Protein AF-A0A7J6VMK4-F1 (afdb_monomer)

InterPro domains:
  IPR036457 PPM-type phosphatase-like domain superfamily [G3DSA:3.60.40.10] (3-146)
  IPR036457 PPM-type phosphatase-like domain superfamily [SSF81606] (5-143)
  IPR039123 Protein phosphatase PTC7 homolog [PTHR12320] (4-147)

Sequence (148 aa):
MFQSLHAVNIGDSGFRIYRGQKCIYRSPVQQRGINNCPYQLGNGAKSDSPSSAEVLEVPIEVGDIVVAGTDGIFDNIFDSEIEEQLKKGIEYGLGAHDLACNLADLALYNSFDRYSLSPYGLKAQQSGIKHQGGKIDDITVIVSYIVS

Mean predicted aligned error: 4.08 Å

Radius of gyration: 16.07 Å; Cα contacts (8 Å, |Δi|>4): 272; chains: 1; bounding box: 44×30×47 Å

pLDDT: mean 92.72, std 7.71, range [55.09, 98.69]

Organism: Thalictrum thal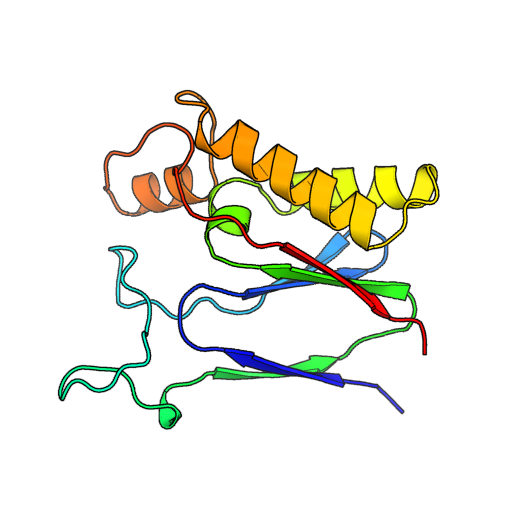ictroides (NCBI:txid46969)

Secondary structure (DSSP, 8-state):
--EEEEEEE-SS-EEEEEETTEEEEE----EETTTTEE--B-SSTTSBPGGGPEEEEEEE-TT-EEEEE-HHHHTTS-HHHHHHHHHHHHHTT--HHHHHHHHHHHHHHHHH-TT---HHHHHHHHTT----S-------EEEEE---

Solvent-accessible surface area (backbone atoms only — not comparable to full-atom values): 8110 Å² total; per-residue (Å²): 131,88,47,64,49,76,48,75,45,70,14,50,41,42,40,35,36,25,48,92,60,36,82,77,44,68,56,77,68,39,56,54,80,84,71,83,40,52,46,46,77,57,94,50,98,84,39,41,57,81,88,72,42,48,79,45,78,41,84,54,54,71,68,26,36,39,43,33,32,35,41,27,35,62,28,18,41,50,71,69,56,50,30,51,52,49,46,51,28,60,76,71,66,54,53,50,65,59,47,22,49,55,53,43,52,51,13,53,54,29,15,71,29,65,79,37,89,11,49,43,23,53,53,30,49,77,63,73,40,93,58,68,9,23,54,79,64,75,70,44,59,44,47,45,77,38,84,120

Foldseek 3Di:
DWDKDKDKDWAAWWKFKADPLHTPDTDDGAADPLPRHTQAADDDPPHDDSVPIDIDIGTDDAFMKMKTKGVLLQQQDDSVVLSVLVVVCVVVVHDQVVSQVVSQVSSQVQQPFQADPTNNCVSCVVSVHDGGTHNDDDIDIGMDGRHD

Nearest PDB structures (foldseek):
  6ae9-assembly1_B  TM=9.246E-01  e=7.313E-12  Oryza sativa Japonica Group
  2y09-assembly1_A  TM=7.424E-01  e=5.982E-05  Synechococcus elongatus
  2j86-assembly2_B  TM=6.681E-01  e=3.706E-05  Synechococcus elongatus
  2j86-assembly1_A  TM=6.842E-01  e=9.655E-05  Synechococcus elongatus
  2cm1-assembly1_A  TM=6.987E-01  e=4.188E-03  Mycobacterium tuberculosis H37Rv

Structure (mmCIF, N/CA/C/O backbone):
data_AF-A0A7J6VMK4-F1
#
_entry.id   AF-A0A7J6VMK4-F1
#
loop_
_atom_site.group_PDB
_atom_site.id
_atom_site.type_symbol
_atom_site.label_atom_id
_atom_site.label_alt_id
_atom_site.label_comp_id
_atom_site.label_asym_id
_atom_site.label_entity_id
_atom_site.label_seq_id
_atom_site.pdbx_PDB_ins_code
_atom_site.Cartn_x
_atom_site.Cartn_y
_atom_site.Cartn_z
_atom_site.occupancy
_atom_site.B_iso_or_equiv
_atom_site.auth_seq_id
_atom_site.auth_comp_id
_atom_site.auth_asym_id
_atom_site.auth_atom_id
_atom_site.pdbx_PDB_model_num
ATOM 1 N N . MET A 1 1 ? -21.344 -16.152 6.376 1.00 55.09 1 MET A N 1
ATOM 2 C CA . MET A 1 1 ? -20.738 -16.192 5.031 1.00 55.09 1 MET A CA 1
ATOM 3 C C . MET A 1 1 ? -19.485 -15.345 5.133 1.00 55.09 1 MET A C 1
ATOM 5 O O . MET A 1 1 ? -19.602 -14.230 5.623 1.00 55.09 1 MET A O 1
ATOM 9 N N . PHE A 1 2 ? -18.309 -15.897 4.840 1.00 69.81 2 PHE A N 1
ATOM 10 C CA . PHE A 1 2 ? -17.088 -15.089 4.813 1.00 69.81 2 PHE A CA 1
ATOM 11 C C . PHE A 1 2 ? -17.161 -14.176 3.589 1.00 69.81 2 PHE A C 1
ATOM 13 O O . PHE A 1 2 ? -17.592 -14.631 2.530 1.00 69.81 2 PHE A O 1
ATOM 20 N N . GLN A 1 3 ? -16.826 -12.901 3.760 1.00 89.69 3 GLN A N 1
ATOM 21 C CA . GLN A 1 3 ? -16.686 -11.977 2.641 1.00 89.69 3 GLN A CA 1
ATOM 22 C C . GLN A 1 3 ? -15.238 -11.977 2.174 1.00 89.69 3 GLN A C 1
ATOM 24 O O . GLN A 1 3 ? -14.320 -12.168 2.975 1.00 89.69 3 GLN A O 1
ATOM 29 N N . SER A 1 4 ? -15.053 -11.765 0.877 1.00 95.06 4 SER A N 1
ATOM 30 C CA . SER A 1 4 ? -13.744 -1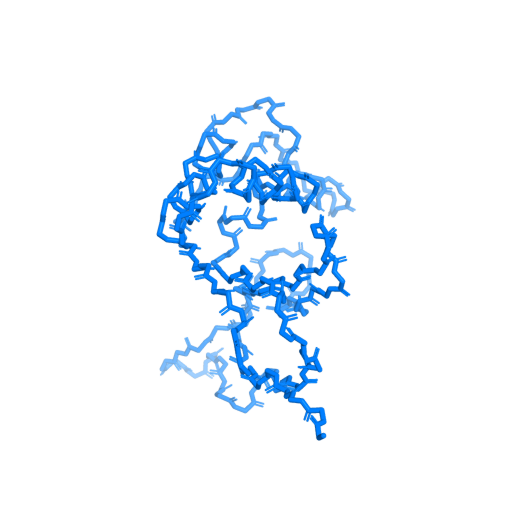1.761 0.238 1.00 95.06 4 SER A CA 1
ATOM 31 C C . SER A 1 4 ? -13.519 -10.431 -0.476 1.00 95.06 4 SER A C 1
ATOM 33 O O . SER A 1 4 ? -14.396 -9.935 -1.184 1.00 95.06 4 SER A O 1
ATOM 35 N N . LEU A 1 5 ? -12.320 -9.874 -0.326 1.00 95.88 5 LEU A N 1
ATOM 36 C CA . LEU A 1 5 ? -11.798 -8.835 -1.201 1.00 95.88 5 LEU A CA 1
ATOM 37 C C . LEU A 1 5 ? -11.247 -9.504 -2.462 1.00 95.88 5 LEU A C 1
ATOM 39 O O . LEU A 1 5 ? -10.287 -10.274 -2.394 1.00 95.88 5 LEU A O 1
ATOM 43 N N . HIS A 1 6 ? -11.846 -9.189 -3.607 1.00 97.06 6 HIS A N 1
ATOM 44 C CA . HIS A 1 6 ? -11.333 -9.593 -4.912 1.00 97.06 6 HIS A CA 1
ATOM 45 C C . HIS A 1 6 ? -10.454 -8.482 -5.475 1.00 97.06 6 HIS A C 1
ATOM 47 O O . HIS A 1 6 ? -10.896 -7.340 -5.601 1.00 97.06 6 HIS A O 1
ATOM 53 N N . ALA A 1 7 ? -9.219 -8.820 -5.831 1.00 96.75 7 ALA A N 1
ATOM 54 C CA . ALA A 1 7 ? -8.280 -7.886 -6.430 1.00 96.75 7 ALA A CA 1
ATOM 55 C C . ALA A 1 7 ? -7.628 -8.499 -7.669 1.00 96.75 7 ALA A C 1
ATOM 57 O O . ALA A 1 7 ? -7.425 -9.709 -7.756 1.00 96.75 7 ALA A O 1
ATOM 58 N N . VAL A 1 8 ? -7.295 -7.641 -8.628 1.00 96.00 8 VAL A N 1
ATOM 59 C CA . VAL A 1 8 ? -6.517 -8.001 -9.812 1.00 96.00 8 VAL A CA 1
ATOM 60 C C . VAL A 1 8 ? -5.402 -6.979 -9.923 1.00 96.00 8 VAL A C 1
ATOM 62 O O . VAL A 1 8 ? -5.684 -5.786 -10.025 1.00 96.00 8 VAL A O 1
ATOM 65 N N . ASN A 1 9 ? -4.154 -7.430 -9.857 1.00 95.00 9 ASN A N 1
ATOM 66 C CA . ASN A 1 9 ? -2.995 -6.545 -9.856 1.00 95.00 9 ASN A CA 1
ATOM 67 C C . ASN A 1 9 ? -2.029 -6.900 -10.981 1.00 95.00 9 ASN A C 1
ATOM 69 O O . ASN A 1 9 ? -1.808 -8.076 -11.270 1.00 95.00 9 ASN A O 1
ATOM 73 N N . ILE A 1 10 ? -1.429 -5.877 -11.582 1.00 94.44 10 ILE A N 1
ATOM 74 C CA . ILE A 1 10 ? -0.279 -6.040 -12.461 1.00 94.44 10 ILE A CA 1
ATOM 75 C C . ILE A 1 10 ? 0.766 -4.973 -12.156 1.00 94.44 10 ILE A C 1
ATOM 77 O O . ILE A 1 10 ? 0.468 -3.781 -12.191 1.00 94.44 10 ILE A O 1
ATOM 81 N N . GLY A 1 11 ? 1.980 -5.421 -11.845 1.00 93.81 11 GLY A N 1
ATOM 82 C CA . GLY A 1 11 ? 3.083 -4.559 -11.420 1.00 93.81 11 GLY A CA 1
ATOM 83 C C . GLY A 1 11 ? 3.287 -4.525 -9.905 1.00 93.81 11 GLY A C 1
ATOM 84 O O . GLY A 1 11 ? 3.044 -5.502 -9.195 1.00 93.81 11 GLY A O 1
ATOM 85 N N . ASP A 1 12 ? 3.789 -3.399 -9.416 1.00 92.25 12 ASP A N 1
ATOM 86 C CA . ASP A 1 12 ? 4.274 -3.200 -8.046 1.00 92.25 12 ASP A CA 1
ATOM 87 C C . ASP A 1 12 ? 3.415 -2.261 -7.192 1.00 92.25 12 ASP A C 1
ATOM 89 O O . ASP A 1 12 ? 3.688 -2.083 -6.003 1.00 92.25 12 ASP A O 1
ATOM 93 N N . SER A 1 13 ? 2.307 -1.769 -7.750 1.00 95.62 13 SER A N 1
ATOM 94 C CA . SER A 1 13 ? 1.178 -1.325 -6.933 1.00 95.62 13 SER A CA 1
ATOM 95 C C . SER A 1 13 ? 0.659 -2.479 -6.076 1.00 95.62 13 SER A C 1
ATOM 97 O O . SER A 1 13 ? 0.862 -3.659 -6.378 1.00 95.62 13 SER A O 1
ATOM 99 N N . GLY A 1 14 ? -0.024 -2.154 -4.986 1.00 96.50 14 GLY A N 1
ATOM 100 C CA . GLY A 1 14 ? -0.503 -3.188 -4.086 1.00 96.50 14 GLY A CA 1
ATOM 101 C C . GLY A 1 14 ? -1.415 -2.683 -2.990 1.00 96.50 14 GLY A C 1
ATOM 102 O O . GLY A 1 14 ? -1.818 -1.522 -2.950 1.00 96.50 14 GLY A O 1
ATOM 103 N N . PHE A 1 15 ? -1.744 -3.590 -2.079 1.00 98.06 15 PHE A N 1
ATOM 104 C CA . PHE A 1 15 ? -2.539 -3.282 -0.906 1.00 98.06 15 PHE A CA 1
ATOM 105 C C . PHE A 1 15 ? -2.095 -4.074 0.320 1.00 98.06 15 PHE A C 1
ATOM 107 O O . PHE A 1 15 ? -1.355 -5.065 0.262 1.00 98.06 15 PHE A O 1
ATOM 114 N N . ARG A 1 16 ? -2.546 -3.591 1.467 1.00 98.12 16 ARG A N 1
ATOM 115 C CA . ARG A 1 16 ? -2.339 -4.145 2.796 1.00 98.12 16 ARG A CA 1
ATOM 116 C C . ARG A 1 16 ? -3.689 -4.216 3.487 1.00 98.12 16 ARG A C 1
ATOM 118 O O . ARG A 1 16 ? -4.497 -3.301 3.342 1.00 98.12 16 ARG A O 1
ATOM 125 N N . ILE A 1 17 ? -3.922 -5.286 4.238 1.00 98.25 17 ILE A N 1
ATOM 126 C CA . ILE A 1 17 ? -5.105 -5.403 5.096 1.00 98.25 17 ILE A CA 1
ATOM 127 C C . ILE A 1 17 ? -4.644 -5.351 6.542 1.00 98.25 17 ILE A C 1
ATOM 129 O O . ILE A 1 17 ? -3.725 -6.080 6.935 1.00 98.25 17 ILE A O 1
ATOM 133 N N . TYR A 1 18 ? -5.292 -4.495 7.322 1.00 98.19 18 TYR A N 1
ATOM 134 C CA . TYR A 1 18 ? -5.035 -4.317 8.738 1.00 98.19 18 TYR A CA 1
ATOM 135 C C . TYR A 1 18 ? -6.261 -4.709 9.549 1.00 98.19 18 TYR A C 1
ATOM 137 O O . TYR A 1 18 ? -7.349 -4.188 9.322 1.00 98.19 18 TYR A O 1
ATOM 145 N N . ARG A 1 19 ? -6.056 -5.579 10.539 1.00 96.69 19 ARG A N 1
ATOM 146 C CA . ARG A 1 19 ? -7.076 -6.012 11.499 1.00 96.69 19 ARG A CA 1
ATOM 147 C C . ARG A 1 19 ? -6.569 -5.764 12.905 1.00 96.69 19 ARG A C 1
ATOM 149 O O . ARG A 1 19 ? -5.438 -6.128 13.219 1.00 96.69 19 ARG A O 1
ATOM 156 N N . GLY A 1 20 ? -7.366 -5.101 13.742 1.00 93.31 20 GLY A N 1
ATOM 157 C CA . GLY A 1 20 ? -6.917 -4.715 15.087 1.00 93.31 20 GLY A CA 1
ATOM 158 C C . GLY A 1 20 ? -5.622 -3.889 15.066 1.00 93.31 20 GLY A C 1
ATOM 159 O O . GLY A 1 20 ? -4.749 -4.095 15.903 1.00 93.31 20 GLY A O 1
ATOM 160 N N . GLN A 1 21 ? -5.479 -3.005 14.069 1.00 88.06 21 GLN A N 1
ATOM 161 C CA . GLN A 1 21 ? -4.282 -2.184 13.815 1.00 88.06 21 GLN A CA 1
ATOM 162 C C . GLN A 1 21 ? -2.988 -2.977 13.547 1.00 88.06 21 GLN A C 1
ATOM 164 O O . GLN A 1 21 ? -1.893 -2.461 13.761 1.00 88.06 21 GLN A O 1
ATOM 169 N N . LYS A 1 22 ? -3.091 -4.224 13.072 1.00 97.25 22 LYS A N 1
ATOM 170 C CA . LYS A 1 22 ? -1.943 -5.035 12.646 1.00 97.25 22 LYS A CA 1
ATOM 171 C C . LYS A 1 22 ? -2.077 -5.485 11.208 1.00 97.25 22 LYS A C 1
ATOM 173 O O . LYS A 1 22 ? -3.155 -5.904 10.799 1.00 97.25 22 LYS A O 1
ATOM 178 N N . CYS A 1 23 ? -0.984 -5.403 10.451 1.00 97.75 23 CYS A N 1
ATOM 179 C CA . CYS A 1 23 ? -0.950 -5.869 9.070 1.00 97.75 23 CYS A CA 1
ATOM 180 C C . CYS A 1 23 ? -1.086 -7.396 9.038 1.00 97.75 23 CYS A C 1
ATOM 182 O O . CYS A 1 23 ? -0.159 -8.118 9.413 1.00 97.75 23 CYS A O 1
ATOM 184 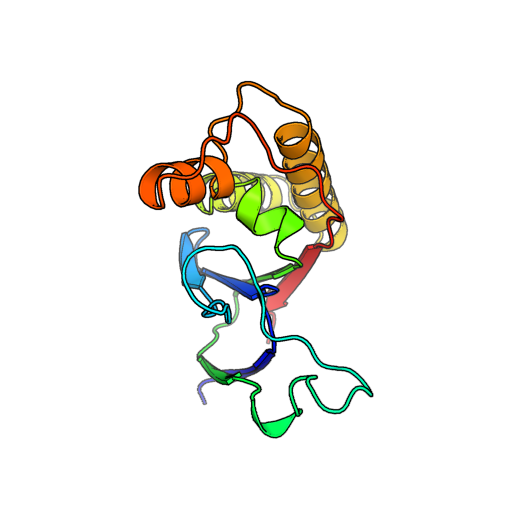N N . ILE A 1 24 ? -2.239 -7.884 8.582 1.00 97.50 24 ILE A N 1
ATOM 185 C CA . ILE A 1 24 ? -2.529 -9.319 8.464 1.00 97.50 24 ILE A CA 1
ATOM 186 C C . ILE A 1 24 ? -2.269 -9.855 7.058 1.00 97.50 24 ILE A C 1
ATOM 188 O O . ILE A 1 24 ? -2.068 -11.054 6.885 1.00 97.50 24 ILE A O 1
ATOM 192 N N . TYR A 1 25 ? -2.256 -8.978 6.054 1.00 97.69 25 TYR A N 1
ATOM 193 C CA . TYR A 1 25 ? -2.062 -9.374 4.667 1.00 97.69 25 TYR A CA 1
ATOM 194 C C . TYR A 1 25 ? -1.299 -8.314 3.881 1.00 97.69 25 TYR A C 1
ATOM 196 O O . TYR A 1 25 ? -1.524 -7.113 4.043 1.00 97.69 25 TYR A O 1
ATOM 204 N N . ARG A 1 26 ? -0.426 -8.790 2.990 1.00 97.69 26 ARG A N 1
ATOM 205 C CA . ARG A 1 26 ? 0.307 -7.991 2.012 1.00 97.69 26 ARG A CA 1
ATOM 206 C C . ARG A 1 26 ? 0.063 -8.590 0.641 1.00 97.69 26 ARG A C 1
ATOM 208 O O . ARG A 1 26 ? 0.356 -9.770 0.454 1.00 97.69 26 ARG A O 1
ATOM 215 N N . SER A 1 27 ? -0.454 -7.797 -0.295 1.00 96.62 27 SER A N 1
ATOM 216 C CA . SER A 1 27 ? -0.535 -8.248 -1.680 1.00 96.62 27 SER A CA 1
ATOM 217 C C . SER A 1 27 ? 0.873 -8.557 -2.200 1.00 96.62 27 SER A C 1
ATOM 219 O O . SER A 1 27 ? 1.815 -7.820 -1.866 1.00 96.62 27 SER A O 1
ATOM 221 N 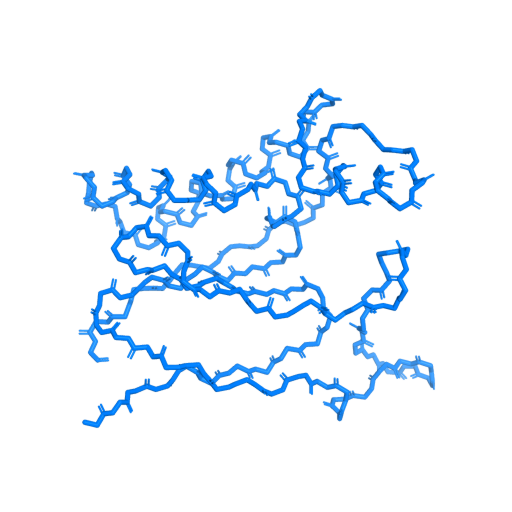N . PRO A 1 28 ? 1.044 -9.611 -3.009 1.00 92.75 28 PRO A N 1
ATOM 222 C CA . PRO A 1 28 ? 2.312 -9.859 -3.670 1.00 92.75 28 PRO A CA 1
ATOM 223 C C . PRO A 1 28 ? 2.654 -8.714 -4.634 1.00 92.75 28 PRO A C 1
ATOM 225 O O . PRO A 1 28 ? 1.788 -7.959 -5.081 1.00 92.75 28 PRO A O 1
ATOM 228 N N . VAL A 1 29 ? 3.948 -8.560 -4.903 1.00 87.19 29 VAL A N 1
ATOM 229 C CA . VAL A 1 29 ? 4.498 -7.546 -5.810 1.00 87.19 29 VAL A CA 1
ATOM 230 C C . VAL A 1 29 ? 4.950 -8.262 -7.075 1.00 87.19 29 VAL A C 1
ATOM 232 O O . VAL A 1 29 ? 5.763 -9.187 -6.995 1.00 87.19 29 VAL A O 1
ATOM 235 N N . GLN A 1 30 ? 4.463 -7.836 -8.241 1.00 86.12 30 GLN A N 1
ATOM 236 C CA . GLN A 1 30 ? 4.874 -8.409 -9.517 1.00 86.12 30 GLN A CA 1
ATOM 237 C C . GLN A 1 30 ? 6.002 -7.589 -10.144 1.00 86.12 30 GLN A C 1
ATOM 239 O O . GLN A 1 30 ? 5.787 -6.557 -10.781 1.00 86.12 30 GLN A O 1
ATOM 244 N N . GLN A 1 31 ? 7.219 -8.113 -10.044 1.00 82.88 31 GLN A N 1
ATOM 245 C CA . GLN A 1 31 ?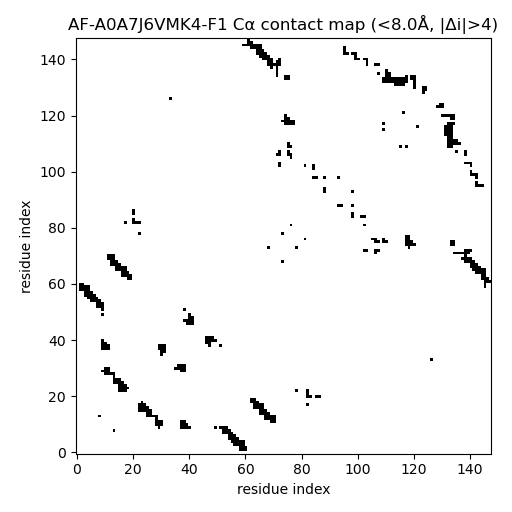 8.408 -7.524 -10.656 1.00 82.88 31 GLN A CA 1
ATOM 246 C C . GLN A 1 31 ? 9.296 -8.578 -11.316 1.00 82.88 31 GLN A C 1
ATOM 248 O O . GLN A 1 31 ? 9.277 -9.762 -10.968 1.00 82.88 31 GLN A O 1
ATOM 253 N N . ARG A 1 32 ? 10.091 -8.144 -12.293 1.00 74.75 32 ARG A N 1
ATOM 254 C CA . ARG A 1 32 ? 11.071 -8.960 -13.004 1.00 74.75 32 ARG A CA 1
ATOM 255 C C . ARG A 1 32 ? 12.430 -8.847 -12.327 1.00 74.75 32 ARG A C 1
ATOM 257 O O . ARG A 1 32 ? 13.120 -7.836 -12.443 1.00 74.75 32 ARG A O 1
ATOM 264 N N . GLY A 1 33 ? 12.842 -9.933 -11.681 1.00 66.44 33 GLY A N 1
ATOM 265 C CA . GLY A 1 33 ? 14.164 -10.038 -11.071 1.00 66.44 33 GLY A CA 1
ATOM 266 C C . GLY A 1 33 ? 14.397 -9.000 -9.971 1.00 66.44 33 GLY A C 1
ATOM 267 O O . GLY A 1 33 ? 13.484 -8.638 -9.238 1.00 66.44 33 GLY A O 1
ATOM 268 N N . ILE A 1 34 ? 15.650 -8.564 -9.849 1.00 60.09 34 ILE A N 1
ATOM 269 C CA . ILE A 1 34 ? 16.169 -7.794 -8.708 1.00 60.09 34 ILE A CA 1
ATOM 270 C C . ILE A 1 34 ? 16.172 -6.265 -8.974 1.00 60.09 34 ILE A C 1
ATOM 272 O O . ILE A 1 34 ? 16.399 -5.469 -8.071 1.00 60.09 34 ILE A O 1
ATOM 276 N N . ASN A 1 35 ? 15.874 -5.828 -10.204 1.00 57.16 35 ASN A N 1
ATOM 277 C CA . ASN A 1 35 ? 16.099 -4.447 -10.660 1.00 57.16 35 ASN A CA 1
ATOM 278 C C . ASN A 1 35 ? 14.833 -3.565 -10.695 1.00 57.16 35 ASN A C 1
ATOM 280 O O . ASN A 1 35 ? 14.738 -2.722 -11.583 1.00 57.16 35 ASN A O 1
ATOM 284 N N . ASN A 1 36 ? 13.859 -3.758 -9.794 1.00 67.62 36 ASN A N 1
ATOM 285 C CA . ASN A 1 36 ? 12.645 -2.918 -9.732 1.00 67.62 36 ASN A CA 1
ATOM 286 C C . ASN A 1 36 ? 11.974 -2.718 -11.112 1.00 67.62 36 ASN A C 1
ATOM 288 O O . ASN A 1 36 ? 11.648 -1.610 -11.525 1.00 67.62 36 ASN A O 1
ATOM 292 N N . CYS A 1 37 ? 11.841 -3.801 -11.883 1.00 82.00 37 CYS A N 1
ATOM 293 C CA . CYS A 1 37 ? 11.237 -3.766 -13.212 1.00 82.00 37 CYS A CA 1
ATOM 294 C C . CYS A 1 37 ? 9.838 -4.391 -13.132 1.00 82.00 37 CYS A C 1
ATOM 296 O O . CYS A 1 37 ? 9.727 -5.612 -13.281 1.00 82.00 37 CYS A O 1
ATOM 298 N N . PRO A 1 38 ? 8.785 -3.613 -12.823 1.00 85.69 38 PRO A N 1
ATOM 299 C CA . PRO A 1 38 ? 7.443 -4.155 -12.663 1.00 85.69 38 PRO A CA 1
ATOM 300 C C . PRO A 1 38 ? 6.905 -4.756 -13.960 1.00 85.69 38 PRO A C 1
ATOM 302 O O . PRO A 1 38 ? 7.316 -4.397 -15.066 1.00 85.69 38 PRO A O 1
ATOM 305 N N . TYR A 1 39 ? 5.952 -5.674 -13.816 1.00 88.56 39 TYR A N 1
ATOM 306 C CA . TYR A 1 39 ? 5.086 -6.043 -14.933 1.00 88.56 39 TYR A CA 1
ATOM 307 C C . TYR A 1 39 ? 4.236 -4.831 -15.313 1.00 88.56 39 TYR A C 1
ATOM 309 O O . TYR A 1 39 ? 3.687 -4.163 -14.441 1.00 88.56 39 TYR A O 1
ATOM 317 N N . GLN A 1 40 ? 4.141 -4.529 -16.605 1.00 90.50 40 GLN A N 1
ATOM 318 C CA . GLN A 1 40 ? 3.487 -3.305 -17.067 1.00 90.50 40 GLN A CA 1
ATOM 319 C C . GLN A 1 40 ? 2.643 -3.570 -18.306 1.00 90.50 40 GLN A C 1
ATOM 321 O O . GLN A 1 40 ? 3.145 -4.004 -19.350 1.00 90.50 40 GLN A O 1
ATOM 326 N N . LEU A 1 41 ? 1.350 -3.260 -18.194 1.00 92.19 41 LEU A N 1
ATOM 327 C CA . LEU A 1 41 ? 0.461 -3.228 -19.347 1.00 92.19 41 LEU A CA 1
ATOM 328 C C . LEU A 1 41 ? 0.9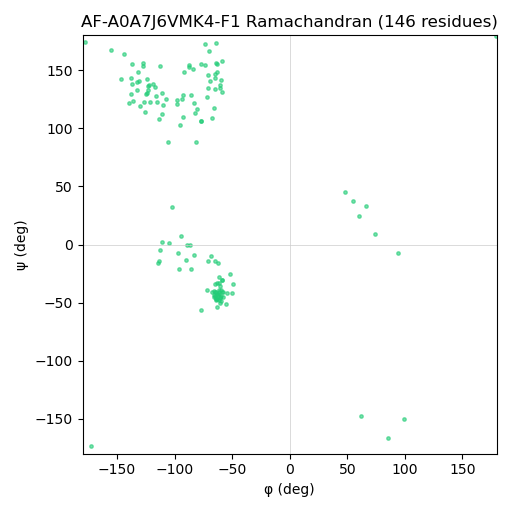14 -2.152 -20.327 1.00 92.19 41 LEU A C 1
ATOM 330 O O . LEU A 1 41 ? 1.415 -1.092 -19.954 1.00 92.19 41 LEU A O 1
ATOM 334 N N . GLY A 1 42 ? 0.678 -2.405 -21.603 1.00 89.44 42 GLY A N 1
ATOM 335 C CA . GLY A 1 42 ? 0.930 -1.429 -22.643 1.00 89.44 42 GLY A CA 1
ATOM 336 C C . GLY A 1 42 ? 0.525 -1.952 -24.007 1.00 89.44 42 GLY A C 1
ATOM 337 O O . GLY A 1 42 ? 0.166 -3.114 -24.173 1.00 89.44 42 GLY A O 1
ATOM 338 N N . ASN A 1 43 ? 0.608 -1.073 -24.999 1.00 87.12 43 ASN A N 1
ATOM 339 C CA . ASN A 1 43 ? 0.207 -1.380 -26.373 1.00 87.12 43 ASN A CA 1
ATOM 340 C C . ASN A 1 43 ? 1.385 -1.848 -27.246 1.00 87.12 43 ASN A C 1
ATOM 342 O O . ASN A 1 43 ? 1.250 -1.967 -28.462 1.00 87.12 43 ASN A O 1
ATOM 346 N N . GLY A 1 44 ? 2.563 -2.058 -26.651 1.00 86.19 44 GLY A N 1
ATOM 347 C CA . GLY A 1 44 ? 3.758 -2.498 -27.360 1.00 86.19 44 GLY A CA 1
ATOM 348 C C . GLY A 1 44 ? 3.835 -4.018 -27.467 1.00 86.19 44 GLY A C 1
ATOM 349 O O . GLY A 1 44 ? 3.366 -4.744 -26.601 1.00 86.19 44 GLY A O 1
ATOM 350 N N . ALA A 1 45 ? 4.532 -4.522 -28.487 1.00 82.50 45 ALA A N 1
ATOM 351 C CA . ALA A 1 45 ? 4.728 -5.965 -28.675 1.00 82.50 45 ALA A CA 1
ATOM 352 C C . ALA A 1 45 ? 5.507 -6.657 -27.532 1.00 82.50 45 ALA A C 1
ATOM 354 O O . ALA A 1 45 ? 5.512 -7.880 -27.447 1.00 82.50 45 ALA A O 1
ATOM 355 N N . LYS A 1 46 ? 6.198 -5.884 -26.684 1.00 84.00 46 LYS A N 1
ATOM 356 C CA . LYS A 1 46 ? 6.934 -6.365 -25.501 1.00 84.00 46 LYS A CA 1
ATOM 357 C C . LYS A 1 46 ? 6.223 -6.054 -24.180 1.00 84.00 46 LYS A C 1
ATOM 359 O O . LYS A 1 46 ? 6.793 -6.319 -23.127 1.00 84.00 46 LYS A O 1
ATOM 364 N N . SER A 1 47 ? 5.046 -5.435 -24.238 1.00 87.44 47 SER A N 1
ATOM 365 C CA . SER A 1 47 ? 4.262 -5.116 -23.051 1.00 87.44 47 SER A CA 1
ATOM 366 C C . SER A 1 47 ? 3.632 -6.374 -22.472 1.00 87.44 47 SER A C 1
ATOM 368 O O . SER A 1 47 ? 3.387 -7.350 -23.186 1.00 87.44 47 SER A O 1
ATOM 370 N N . ASP A 1 48 ? 3.353 -6.337 -21.175 1.00 90.75 48 ASP A N 1
ATOM 371 C CA . ASP A 1 48 ? 2.594 -7.400 -20.549 1.00 90.75 48 ASP A CA 1
ATOM 372 C C . ASP A 1 48 ? 1.132 -7.365 -20.988 1.00 90.75 48 ASP A C 1
ATOM 374 O O . ASP A 1 48 ? 0.541 -6.312 -21.236 1.00 90.75 48 ASP A O 1
ATOM 378 N N . SER A 1 49 ? 0.555 -8.558 -21.084 1.00 90.62 49 SER A N 1
ATOM 379 C CA . SER A 1 49 ? -0.861 -8.763 -21.363 1.00 90.62 49 SER A CA 1
ATOM 380 C C . SER A 1 49 ? -1.654 -8.757 -20.051 1.00 90.62 49 SER A C 1
ATOM 382 O O . SER A 1 49 ? -1.121 -9.192 -19.027 1.00 90.62 49 SER A O 1
ATOM 384 N N . PRO A 1 50 ? -2.948 -8.382 -20.056 1.00 91.88 50 PRO A N 1
ATOM 385 C CA . PRO A 1 50 ? -3.839 -8.572 -18.907 1.00 91.88 50 PRO A CA 1
ATOM 386 C C . PRO A 1 50 ? -3.850 -10.004 -18.353 1.00 91.88 50 PRO A C 1
ATOM 388 O O . PRO A 1 50 ? -4.108 -10.207 -17.173 1.00 91.88 50 PRO A O 1
ATOM 391 N N . SER A 1 51 ? -3.520 -11.004 -19.176 1.00 91.50 51 SER A N 1
ATOM 392 C CA . SER A 1 51 ? -3.367 -12.399 -18.739 1.00 91.50 51 SER A CA 1
ATOM 393 C C . SER A 1 51 ? -2.206 -12.637 -17.763 1.00 91.50 51 SER A C 1
ATOM 395 O O . SER A 1 51 ? -2.142 -13.708 -17.171 1.00 91.50 51 SER A O 1
ATOM 397 N N . SER A 1 52 ? -1.278 -11.686 -17.620 1.00 91.12 52 SER A N 1
ATOM 398 C CA . SER A 1 52 ? -0.180 -11.731 -16.643 1.00 91.12 52 SER A CA 1
ATOM 399 C C . SER A 1 52 ? -0.601 -11.250 -15.248 1.00 91.12 52 SER A C 1
ATOM 401 O O . SER A 1 52 ? 0.188 -11.355 -14.309 1.00 91.12 52 SER A O 1
ATOM 403 N N . ALA A 1 53 ? -1.808 -10.693 -15.108 1.00 93.56 53 ALA A N 1
ATOM 404 C CA . ALA A 1 53 ? -2.275 -10.150 -13.843 1.00 93.56 53 ALA A CA 1
ATOM 405 C C . ALA A 1 53 ? -2.432 -11.237 -12.774 1.00 93.56 53 ALA A C 1
ATOM 407 O O . ALA A 1 53 ? -2.867 -12.359 -13.043 1.00 93.56 53 ALA A O 1
ATOM 408 N N . GLU A 1 54 ? -2.111 -10.877 -11.539 1.00 94.31 54 GLU A N 1
ATOM 409 C CA . GLU A 1 54 ? -2.385 -11.705 -10.377 1.00 94.31 54 GLU A CA 1
ATOM 410 C C . GLU A 1 54 ? -3.825 -11.491 -9.927 1.00 94.31 54 GLU A C 1
ATOM 412 O O . GLU A 1 54 ? -4.228 -10.367 -9.623 1.00 94.31 54 GLU A O 1
ATOM 417 N N . VAL A 1 55 ? -4.596 -12.575 -9.886 1.00 96.00 55 VAL A N 1
ATOM 418 C CA . VAL A 1 55 ? -5.969 -12.577 -9.382 1.00 96.00 55 VAL A CA 1
ATOM 419 C C . VAL A 1 55 ? -5.944 -13.074 -7.944 1.00 96.00 55 VAL A C 1
ATOM 421 O O . VAL A 1 55 ? -5.496 -14.187 -7.672 1.00 96.00 55 VAL A O 1
ATOM 424 N N . LEU A 1 56 ? -6.419 -12.239 -7.028 1.00 96.56 56 LEU A N 1
ATOM 425 C CA . LEU A 1 56 ? -6.375 -12.463 -5.591 1.00 96.56 56 LEU A CA 1
ATOM 426 C C . LEU A 1 56 ? -7.793 -12.505 -5.027 1.00 96.56 56 LEU A C 1
ATOM 428 O O . LEU A 1 56 ? -8.637 -11.669 -5.356 1.00 96.56 56 LEU A O 1
ATOM 432 N N . GLU A 1 57 ? -8.021 -13.452 -4.127 1.00 96.94 57 GLU A N 1
ATOM 433 C CA . GLU A 1 57 ? -9.205 -13.514 -3.279 1.00 96.94 57 GLU A CA 1
ATOM 434 C C . GLU A 1 57 ? -8.737 -13.604 -1.827 1.00 96.94 57 GLU A C 1
ATOM 436 O O . GLU A 1 57 ? -8.078 -14.569 -1.436 1.00 96.94 57 GLU A O 1
ATOM 441 N N . VAL A 1 58 ? -9.025 -12.567 -1.040 1.00 96.31 58 VAL A N 1
ATOM 442 C CA . VAL A 1 58 ? -8.527 -12.445 0.334 1.00 96.31 58 VAL A CA 1
ATOM 443 C C . VAL A 1 58 ? -9.707 -12.331 1.297 1.00 96.31 58 VAL A C 1
ATOM 445 O O . VAL A 1 58 ? -10.502 -11.403 1.148 1.00 96.31 58 VAL A O 1
ATOM 448 N N . PRO A 1 59 ? -9.843 -13.225 2.291 1.00 95.62 59 PRO A N 1
ATOM 449 C CA . PRO A 1 59 ? -10.900 -13.119 3.291 1.00 95.62 59 PRO A CA 1
ATOM 450 C C . PRO A 1 59 ? -10.802 -11.811 4.085 1.00 95.62 59 PRO A C 1
ATOM 452 O O . PRO A 1 59 ? -9.721 -11.449 4.552 1.00 95.62 59 PRO A O 1
ATOM 455 N N . ILE A 1 60 ? -11.937 -11.139 4.276 1.00 96.19 60 ILE A N 1
ATOM 456 C CA . ILE A 1 60 ? -12.055 -9.890 5.039 1.00 96.19 60 ILE A CA 1
ATOM 457 C C . ILE A 1 60 ? -13.140 -9.988 6.113 1.00 96.19 60 ILE A C 1
ATOM 459 O O . ILE A 1 60 ? -14.079 -10.781 6.016 1.00 96.19 60 ILE A O 1
ATOM 463 N N . GLU A 1 61 ? -13.004 -9.160 7.143 1.00 95.88 61 GLU A N 1
ATOM 464 C CA . GLU A 1 61 ? -13.944 -9.034 8.254 1.00 95.88 61 GLU A CA 1
ATOM 465 C C . GLU A 1 61 ? -14.353 -7.571 8.459 1.00 95.88 61 GLU A C 1
ATOM 467 O O . GLU A 1 61 ? -13.614 -6.640 8.136 1.00 95.88 61 GLU A O 1
ATOM 472 N N . VAL A 1 62 ? -15.545 -7.359 9.024 1.00 95.50 62 VAL A N 1
ATOM 473 C CA . VAL A 1 62 ? -15.988 -6.022 9.441 1.00 95.50 62 VAL A CA 1
ATOM 474 C C . VAL A 1 62 ? -14.994 -5.457 10.456 1.00 95.50 62 VAL A C 1
ATOM 476 O O . VAL A 1 62 ? -14.633 -6.124 11.424 1.00 95.50 62 VAL A O 1
ATOM 479 N N . GLY A 1 63 ? -14.573 -4.214 10.236 1.00 94.25 63 GLY A N 1
ATOM 480 C CA . GLY A 1 63 ? -13.532 -3.546 11.012 1.00 94.25 63 GLY A CA 1
ATOM 481 C C . GLY A 1 63 ? -12.129 -3.658 10.412 1.00 94.25 63 GLY A C 1
ATOM 482 O O . GLY A 1 63 ? -11.225 -2.981 10.904 1.00 94.25 63 GLY A O 1
ATOM 483 N N . ASP A 1 64 ? -11.934 -4.450 9.352 1.00 97.12 64 ASP A N 1
ATOM 484 C CA . ASP A 1 64 ? -10.686 -4.425 8.590 1.00 97.12 64 ASP A CA 1
ATOM 485 C C . ASP A 1 64 ? -10.498 -3.071 7.890 1.00 97.12 64 ASP A C 1
ATOM 487 O O . ASP A 1 64 ? -11.451 -2.422 7.446 1.00 97.12 64 ASP A O 1
ATOM 491 N N . ILE A 1 65 ? -9.237 -2.657 7.769 1.00 97.81 65 ILE A N 1
ATOM 492 C CA . ILE A 1 65 ? -8.824 -1.472 7.018 1.00 97.81 65 ILE A CA 1
ATOM 493 C C . ILE A 1 65 ? -7.960 -1.932 5.855 1.00 97.81 65 ILE A C 1
ATOM 495 O O . ILE A 1 65 ? -6.928 -2.575 6.054 1.00 97.81 65 ILE A O 1
ATOM 499 N N . VAL A 1 66 ? -8.360 -1.576 4.640 1.00 98.19 66 VAL A N 1
ATOM 500 C CA . VAL A 1 66 ? -7.566 -1.800 3.434 1.00 98.19 66 VAL A CA 1
ATOM 501 C C . VAL A 1 66 ? -6.825 -0.512 3.101 1.00 98.19 66 VAL A C 1
ATOM 503 O O . VAL A 1 66 ? -7.447 0.536 2.932 1.00 98.19 66 VAL A O 1
ATOM 506 N N . VAL A 1 67 ? -5.500 -0.599 2.995 1.00 98.50 67 VAL A N 1
ATOM 507 C CA . VAL A 1 67 ? -4.647 0.473 2.469 1.00 98.50 67 VAL A CA 1
ATOM 508 C C . VAL A 1 67 ? -4.094 0.003 1.134 1.00 98.50 67 VAL A C 1
ATOM 510 O O . VAL A 1 67 ? -3.315 -0.947 1.096 1.00 98.50 67 VAL A O 1
ATOM 513 N N . ALA A 1 68 ? -4.508 0.637 0.044 1.00 98.44 68 ALA A N 1
ATOM 514 C CA . ALA A 1 68 ? -4.014 0.375 -1.304 1.00 98.44 68 ALA A CA 1
ATOM 515 C C . ALA A 1 68 ? -3.228 1.580 -1.826 1.00 98.44 68 ALA A C 1
ATOM 517 O O . ALA A 1 68 ? -3.465 2.709 -1.403 1.00 98.44 68 ALA A O 1
ATOM 518 N N . GLY A 1 69 ? -2.294 1.357 -2.742 1.00 97.81 69 GLY A N 1
ATOM 519 C CA . GLY A 1 69 ? -1.489 2.439 -3.294 1.00 97.81 69 GLY A CA 1
ATOM 520 C C . GLY A 1 69 ? -0.465 1.984 -4.322 1.00 97.81 69 GLY A C 1
ATOM 521 O O . GLY A 1 69 ? -0.354 0.792 -4.626 1.00 97.81 69 GLY A O 1
ATOM 522 N N . THR A 1 70 ? 0.274 2.958 -4.848 1.00 97.19 70 THR A N 1
ATOM 523 C CA . THR A 1 70 ? 1.442 2.722 -5.709 1.00 97.19 70 THR 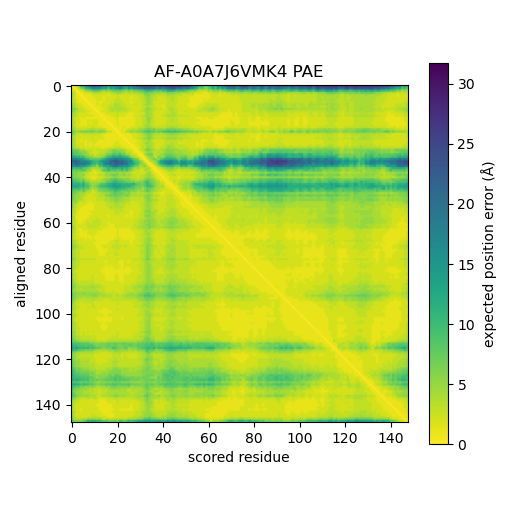A CA 1
ATOM 524 C C . THR A 1 70 ? 2.633 2.222 -4.890 1.00 97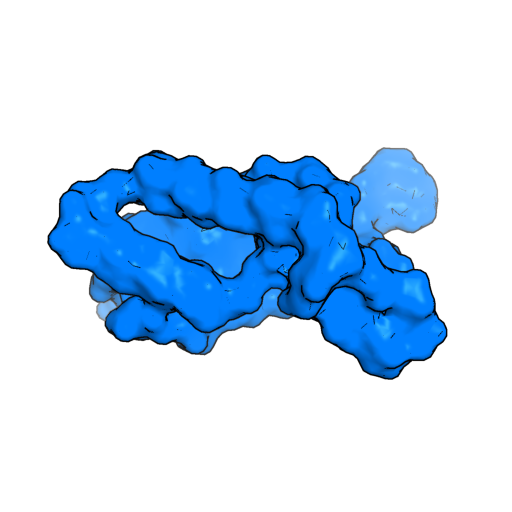.19 70 THR A C 1
ATOM 526 O O . THR A 1 70 ? 2.602 2.184 -3.659 1.00 97.19 70 THR A O 1
ATOM 529 N N . ASP A 1 71 ? 3.711 1.830 -5.556 1.00 94.81 71 ASP A N 1
ATOM 530 C CA . ASP A 1 71 ? 4.986 1.546 -4.899 1.00 94.81 71 ASP A CA 1
ATOM 531 C C . ASP A 1 71 ? 5.520 2.765 -4.124 1.00 94.81 71 ASP A C 1
ATOM 533 O O . ASP A 1 71 ? 6.090 2.584 -3.054 1.00 94.81 71 ASP A O 1
ATOM 537 N N . GLY A 1 72 ? 5.229 3.995 -4.562 1.00 96.12 72 GLY A N 1
ATOM 538 C CA . GLY A 1 72 ? 5.622 5.235 -3.880 1.00 96.12 72 GLY A CA 1
ATOM 539 C C . GLY A 1 72 ? 5.301 5.293 -2.376 1.00 96.12 72 GLY A C 1
ATOM 540 O O . GLY A 1 72 ? 6.094 5.841 -1.610 1.00 96.12 72 GLY A O 1
ATOM 541 N N . ILE A 1 73 ? 4.197 4.688 -1.914 1.00 97.75 73 ILE A N 1
ATOM 542 C CA . ILE A 1 73 ? 3.938 4.518 -0.472 1.00 97.75 73 ILE A CA 1
ATOM 543 C C . ILE A 1 73 ? 4.788 3.372 0.100 1.00 97.75 73 ILE A C 1
ATOM 545 O O . ILE A 1 73 ? 5.575 3.577 1.022 1.00 97.75 73 ILE A O 1
ATOM 549 N N . PHE A 1 74 ? 4.684 2.165 -0.454 1.00 96.06 74 PHE A N 1
ATOM 550 C CA . PHE A 1 74 ? 5.292 0.961 0.131 1.00 96.06 74 PHE A CA 1
ATOM 551 C C . PHE A 1 74 ? 6.826 0.899 0.034 1.00 96.06 74 PHE A C 1
ATOM 553 O O . PHE A 1 74 ? 7.447 0.080 0.715 1.00 96.06 74 PHE A O 1
ATOM 560 N N . ASP A 1 75 ? 7.435 1.743 -0.793 1.00 95.25 75 ASP A N 1
ATOM 561 C CA . ASP A 1 75 ? 8.880 1.922 -0.901 1.00 95.25 75 ASP A CA 1
ATOM 562 C C . ASP A 1 75 ? 9.426 2.925 0.121 1.00 95.25 75 ASP A C 1
ATOM 564 O O . ASP A 1 75 ? 10.614 2.854 0.442 1.00 95.25 75 ASP A O 1
ATOM 568 N N . ASN A 1 76 ? 8.577 3.807 0.668 1.00 97.19 76 ASN A N 1
ATOM 569 C CA . ASN A 1 76 ? 8.978 4.918 1.539 1.00 97.19 76 ASN A CA 1
ATOM 570 C C . ASN A 1 76 ? 8.478 4.821 2.986 1.00 97.19 76 ASN A C 1
ATOM 572 O O . ASN A 1 76 ? 9.020 5.517 3.844 1.00 97.19 76 ASN A O 1
ATOM 576 N N . ILE A 1 77 ? 7.494 3.968 3.285 1.00 96.69 77 ILE A N 1
ATOM 577 C CA . ILE A 1 77 ? 7.027 3.724 4.659 1.00 96.69 77 ILE A CA 1
ATOM 578 C C . ILE A 1 77 ? 6.906 2.231 4.961 1.00 96.69 77 ILE A C 1
ATOM 580 O O . ILE A 1 77 ? 6.450 1.436 4.136 1.00 96.69 77 ILE A O 1
ATOM 584 N N . PHE A 1 78 ? 7.303 1.835 6.168 1.00 97.12 78 PHE A N 1
ATOM 585 C CA . PHE A 1 78 ? 7.118 0.477 6.668 1.00 97.12 78 PHE A CA 1
ATOM 586 C C . PHE A 1 78 ? 5.679 0.232 7.105 1.00 97.12 78 PHE A C 1
ATOM 588 O O . PHE A 1 78 ? 4.979 1.134 7.568 1.00 97.12 78 PHE A O 1
ATOM 595 N N . ASP A 1 79 ? 5.264 -1.037 7.095 1.00 97.19 79 ASP A N 1
ATOM 596 C CA . ASP A 1 79 ? 3.942 -1.397 7.610 1.00 97.19 79 ASP A CA 1
ATOM 597 C C . ASP A 1 79 ? 3.771 -0.988 9.080 1.00 97.19 79 ASP A C 1
ATOM 599 O O . ASP A 1 79 ? 2.667 -0.638 9.466 1.00 97.19 79 ASP A O 1
ATOM 603 N N . SER A 1 80 ? 4.841 -0.970 9.887 1.00 97.38 80 SER A N 1
ATOM 604 C CA . SER A 1 80 ? 4.789 -0.504 11.281 1.00 97.38 80 SER A CA 1
ATOM 605 C C . SER A 1 80 ? 4.463 0.985 11.409 1.00 97.38 80 SER A C 1
ATOM 607 O O . SER A 1 80 ? 3.786 1.379 12.354 1.00 97.38 80 SER A O 1
ATOM 609 N N . GLU A 1 81 ? 4.925 1.810 10.468 1.00 97.81 81 GLU A N 1
ATOM 610 C CA . GLU A 1 81 ? 4.590 3.237 10.430 1.00 97.81 81 GLU A CA 1
ATOM 611 C C . GLU A 1 81 ? 3.133 3.424 9.998 1.00 97.81 81 GLU A C 1
ATOM 613 O O . GLU A 1 81 ? 2.413 4.224 10.595 1.00 97.81 81 GLU A O 1
ATOM 618 N N . ILE A 1 82 ? 2.662 2.621 9.034 1.00 98.19 82 ILE A N 1
ATOM 619 C CA . ILE A 1 82 ? 1.242 2.584 8.663 1.00 98.19 82 ILE A CA 1
ATOM 620 C C . ILE A 1 82 ? 0.399 2.179 9.878 1.00 98.19 82 ILE A C 1
ATOM 622 O O . ILE A 1 82 ? -0.550 2.879 10.210 1.00 98.19 82 ILE A O 1
ATOM 626 N N . GLU A 1 83 ? 0.760 1.108 10.593 1.00 98.25 83 GLU A N 1
ATOM 627 C CA . GLU A 1 83 ? 0.070 0.663 11.815 1.00 98.25 83 GLU A CA 1
ATOM 628 C C . GLU A 1 83 ? -0.039 1.781 12.864 1.00 98.25 83 GLU A C 1
ATOM 630 O O . GLU A 1 83 ? -1.095 1.949 13.479 1.00 98.25 83 GLU A O 1
ATOM 635 N N . GLU A 1 84 ? 1.019 2.573 13.055 1.00 97.88 84 GLU A N 1
ATOM 636 C CA . GLU A 1 84 ? 1.005 3.713 13.973 1.00 97.88 84 GLU A CA 1
ATOM 637 C C . GLU A 1 84 ? 0.042 4.817 13.512 1.00 97.88 84 GLU A C 1
ATOM 639 O O . GLU A 1 84 ? -0.730 5.336 14.326 1.00 97.88 84 GLU A O 1
ATOM 644 N N . GLN A 1 85 ? 0.041 5.152 12.217 1.00 97.62 85 GLN A N 1
ATOM 645 C CA . GLN A 1 85 ? -0.895 6.128 11.650 1.00 97.62 85 GLN A CA 1
ATOM 646 C C . GLN A 1 85 ? -2.345 5.643 11.739 1.00 97.62 85 GLN A C 1
ATOM 648 O O . GLN A 1 85 ? -3.221 6.419 12.111 1.00 97.62 85 GLN A O 1
ATOM 653 N N . LEU A 1 86 ? -2.604 4.355 11.486 1.00 96.88 86 LEU A N 1
ATOM 654 C CA . LEU A 1 86 ? -3.932 3.757 11.647 1.00 96.88 86 LEU A CA 1
ATOM 655 C C . LEU A 1 86 ? -4.402 3.828 13.102 1.00 96.88 86 LEU A C 1
ATOM 657 O O . LEU A 1 86 ? -5.547 4.190 13.364 1.00 96.88 86 LEU A O 1
ATOM 661 N N . LYS A 1 87 ? -3.518 3.522 14.059 1.00 96.56 87 LYS A N 1
ATOM 662 C CA . LYS A 1 87 ? -3.831 3.609 15.489 1.00 96.56 87 LYS A CA 1
ATOM 663 C C . LYS A 1 87 ? -4.211 5.033 15.896 1.00 96.56 87 LYS A C 1
ATOM 665 O O . LYS A 1 87 ? -5.260 5.218 16.507 1.00 96.56 87 LYS A O 1
ATOM 670 N N . LYS A 1 88 ? -3.396 6.027 15.521 1.00 95.81 88 LYS A N 1
ATOM 671 C CA . LYS A 1 88 ? -3.687 7.451 15.763 1.00 95.81 88 LYS A CA 1
ATOM 672 C C . LYS A 1 88 ? -4.987 7.872 15.083 1.00 95.8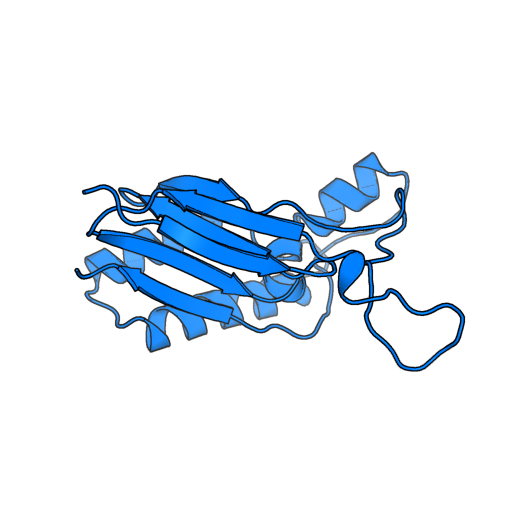1 88 LYS A C 1
ATOM 674 O O . LYS A 1 88 ? -5.812 8.536 15.698 1.00 95.81 88 LYS A O 1
ATOM 679 N N . GLY A 1 89 ? -5.195 7.451 13.837 1.00 94.69 89 GLY A N 1
ATOM 680 C CA . GLY A 1 89 ? -6.406 7.749 13.081 1.00 94.69 89 GLY A CA 1
ATOM 681 C C . GLY A 1 89 ? -7.669 7.258 13.781 1.00 94.69 89 GLY A C 1
ATOM 682 O O . GLY A 1 89 ? -8.618 8.021 13.919 1.00 94.69 89 GLY A O 1
ATOM 683 N N . ILE A 1 90 ? -7.659 6.030 14.301 1.00 93.31 90 ILE A N 1
ATOM 684 C CA . ILE A 1 90 ? -8.780 5.478 15.074 1.00 93.31 90 ILE A CA 1
ATOM 685 C C . ILE A 1 90 ? -8.969 6.236 16.394 1.00 93.31 90 ILE A C 1
ATOM 687 O O . ILE A 1 90 ? -10.097 6.585 16.732 1.00 93.31 90 ILE A O 1
ATOM 691 N N . GLU A 1 91 ? -7.887 6.509 17.130 1.00 95.31 91 GLU A N 1
ATOM 692 C CA . GLU A 1 91 ? -7.931 7.232 18.411 1.00 95.31 91 GLU A CA 1
ATOM 693 C C . GLU A 1 91 ? -8.522 8.642 18.263 1.00 95.31 91 GLU A C 1
ATOM 695 O O . GLU A 1 91 ? -9.315 9.075 19.098 1.00 95.31 91 GLU A O 1
ATOM 700 N N . TYR A 1 92 ? -8.188 9.333 17.171 1.00 95.44 92 TYR A N 1
ATOM 701 C CA . TYR A 1 92 ? -8.695 10.670 16.861 1.00 95.44 92 TYR A CA 1
ATOM 702 C C . TYR A 1 92 ? -9.999 10.673 16.047 1.00 95.44 92 TYR A C 1
ATOM 704 O O . TYR A 1 92 ? -10.521 11.747 15.754 1.00 95.44 92 TYR A O 1
ATOM 712 N N . GLY A 1 93 ? -10.542 9.505 15.685 1.00 94.19 93 GLY A N 1
ATOM 713 C CA . GLY A 1 93 ? -11.780 9.392 14.907 1.00 94.19 93 GLY A CA 1
ATOM 714 C C . GLY A 1 93 ? -11.676 9.927 13.473 1.00 94.19 93 GLY A C 1
ATOM 715 O O . GLY A 1 93 ? -12.648 10.474 12.955 1.00 94.19 93 GLY A O 1
ATOM 716 N N . LEU A 1 94 ? -10.507 9.801 12.840 1.00 95.31 94 LEU A N 1
ATOM 717 C CA . LEU A 1 94 ? -10.259 10.286 11.482 1.00 95.31 94 LEU A CA 1
ATOM 718 C C . LEU A 1 94 ? -11.029 9.482 10.429 1.00 95.31 94 LEU A C 1
ATOM 720 O O . LEU A 1 94 ? -11.093 8.248 10.465 1.00 95.31 94 LEU A O 1
ATOM 724 N N . GLY A 1 95 ? -11.550 10.195 9.430 1.00 96.12 95 GLY A N 1
ATOM 725 C CA . GLY A 1 95 ? -12.131 9.582 8.242 1.00 96.12 95 GLY A CA 1
ATOM 726 C C . GLY A 1 95 ? -11.072 8.929 7.349 1.00 96.12 95 GLY A C 1
ATOM 727 O O . GLY A 1 95 ? -9.872 9.172 7.476 1.00 96.12 95 GLY A O 1
ATOM 728 N N . ALA A 1 96 ? -11.521 8.107 6.395 1.00 97.19 96 ALA A N 1
ATOM 729 C CA . ALA A 1 96 ? -10.621 7.422 5.459 1.00 97.19 96 ALA A CA 1
ATOM 730 C C . ALA A 1 96 ? -9.795 8.408 4.621 1.00 97.19 96 ALA A C 1
ATOM 732 O O . ALA A 1 96 ? -8.629 8.150 4.342 1.00 97.19 96 ALA A O 1
ATOM 733 N N . HIS A 1 97 ? -10.396 9.542 4.250 1.00 97.88 97 HIS A N 1
ATOM 734 C CA . HIS A 1 97 ? -9.728 10.589 3.483 1.00 97.88 97 HIS A CA 1
ATOM 735 C C . HIS A 1 97 ? -8.553 11.200 4.254 1.00 97.88 97 HIS A C 1
ATOM 737 O O . HIS A 1 97 ? -7.434 11.181 3.753 1.00 97.88 97 HIS A O 1
ATOM 743 N N . ASP A 1 98 ? -8.785 11.666 5.484 1.00 98.12 98 ASP A N 1
ATOM 744 C CA . ASP A 1 98 ? -7.740 12.294 6.303 1.00 98.12 98 ASP A CA 1
ATOM 745 C C . ASP A 1 98 ? -6.600 11.313 6.593 1.00 98.12 98 ASP A C 1
ATOM 747 O O . ASP A 1 98 ? -5.424 11.665 6.533 1.00 98.12 98 ASP A O 1
ATOM 751 N N . LEU A 1 99 ? -6.942 10.048 6.848 1.00 97.88 99 LEU A N 1
ATOM 752 C CA . LEU A 1 99 ? -5.952 8.999 7.054 1.00 97.88 99 LEU A CA 1
ATOM 753 C C . LEU A 1 99 ? -5.136 8.709 5.783 1.00 97.88 99 LEU A C 1
ATOM 755 O O . LEU A 1 99 ? -3.924 8.527 5.875 1.00 97.88 99 LEU A O 1
ATOM 759 N N . ALA A 1 100 ? -5.768 8.696 4.605 1.00 98.56 100 ALA A N 1
ATOM 760 C CA . ALA A 1 100 ? -5.066 8.548 3.331 1.00 98.56 100 ALA A CA 1
ATOM 761 C C . ALA A 1 100 ? -4.109 9.723 3.072 1.00 98.56 100 ALA A C 1
ATOM 763 O O . ALA A 1 100 ? -2.968 9.488 2.677 1.00 98.56 100 ALA A O 1
ATOM 764 N N . CYS A 1 101 ? -4.535 10.961 3.353 1.00 98.50 101 CYS A N 1
ATOM 765 C CA . CYS A 1 101 ? -3.684 12.148 3.252 1.00 98.50 101 CYS A CA 1
ATOM 766 C C . CYS A 1 101 ? -2.483 12.062 4.202 1.00 98.50 101 CYS A C 1
ATOM 768 O O . CYS A 1 101 ? -1.354 12.224 3.757 1.00 98.50 101 CYS A O 1
ATOM 770 N N . ASN A 1 102 ? -2.697 11.700 5.471 1.00 98.31 102 ASN A N 1
ATOM 771 C CA . ASN A 1 102 ? -1.607 11.552 6.442 1.00 98.31 102 ASN A CA 1
ATOM 772 C C . ASN A 1 102 ? -0.569 10.505 6.005 1.00 98.31 102 ASN A C 1
ATOM 774 O O . ASN A 1 102 ? 0.634 10.707 6.173 1.00 98.31 102 ASN A O 1
ATOM 778 N N . LEU A 1 103 ? -1.024 9.380 5.446 1.00 98.56 103 LEU A N 1
ATOM 779 C CA . LEU A 1 103 ? -0.138 8.342 4.917 1.00 98.56 103 LEU A CA 1
ATOM 780 C C . LEU A 1 103 ? 0.631 8.823 3.680 1.00 98.56 103 LEU A C 1
ATOM 782 O O . LEU A 1 103 ? 1.824 8.543 3.565 1.00 98.56 103 LEU A O 1
ATOM 786 N N . ALA A 1 104 ? -0.028 9.553 2.777 1.00 98.62 104 ALA A N 1
ATOM 787 C CA . ALA A 1 104 ? 0.610 10.128 1.598 1.00 98.62 104 ALA A CA 1
ATOM 788 C C . ALA A 1 104 ? 1.661 11.185 1.978 1.00 98.62 104 ALA A C 1
ATOM 790 O O . ALA A 1 104 ? 2.774 11.141 1.459 1.00 98.62 104 ALA A O 1
ATOM 791 N N . ASP A 1 105 ? 1.351 12.071 2.926 1.00 98.31 105 ASP A N 1
ATOM 792 C CA . ASP A 1 105 ? 2.268 13.102 3.424 1.00 98.31 105 ASP A CA 1
ATOM 793 C C . ASP A 1 105 ? 3.492 12.488 4.112 1.00 98.31 105 ASP A C 1
ATOM 795 O O . ASP A 1 105 ? 4.620 12.935 3.891 1.00 98.31 105 ASP A O 1
ATOM 799 N N . LEU A 1 106 ? 3.295 11.430 4.907 1.00 98.12 106 LEU A N 1
ATOM 800 C CA . LEU A 1 106 ? 4.397 10.699 5.533 1.00 98.12 106 LEU A CA 1
ATOM 801 C C . LEU A 1 106 ? 5.296 10.030 4.484 1.00 98.12 106 LEU A C 1
ATOM 803 O O . LEU A 1 106 ? 6.519 10.153 4.556 1.00 98.12 106 LEU A O 1
ATOM 807 N N . ALA A 1 107 ? 4.704 9.361 3.491 1.00 98.12 107 ALA A N 1
ATOM 808 C CA . ALA A 1 107 ? 5.458 8.765 2.391 1.00 98.12 107 ALA A CA 1
ATOM 809 C C . ALA A 1 107 ? 6.228 9.823 1.590 1.00 98.12 107 ALA A C 1
ATOM 811 O O . ALA A 1 107 ? 7.396 9.611 1.262 1.00 98.12 107 ALA A O 1
ATOM 812 N N . LEU A 1 108 ? 5.617 10.984 1.338 1.00 98.06 108 LEU A N 1
ATOM 813 C CA . LEU A 1 108 ? 6.242 12.094 0.626 1.00 98.06 108 LEU A CA 1
ATOM 814 C C . LEU A 1 108 ? 7.427 12.650 1.413 1.00 98.06 108 LEU A C 1
ATOM 816 O O . LEU A 1 108 ? 8.514 12.796 0.857 1.00 98.06 108 LEU A O 1
ATOM 820 N N . TYR A 1 109 ? 7.247 12.909 2.708 1.00 97.38 109 TYR A N 1
ATOM 821 C CA . TYR A 1 109 ? 8.325 13.348 3.590 1.00 97.38 109 TYR A CA 1
ATOM 822 C C . TYR A 1 109 ? 9.504 12.365 3.563 1.00 97.38 109 TYR A C 1
ATOM 824 O O . TYR A 1 109 ? 10.637 12.767 3.285 1.00 97.38 109 TYR A O 1
ATOM 832 N N . ASN A 1 110 ? 9.230 11.071 3.759 1.00 97.19 110 ASN A N 1
ATOM 833 C CA . ASN A 1 110 ? 10.254 10.027 3.750 1.00 97.19 110 ASN A CA 1
ATOM 834 C C . ASN A 1 110 ? 10.944 9.891 2.383 1.00 97.19 110 ASN A C 1
ATOM 836 O O . ASN A 1 110 ? 12.144 9.627 2.342 1.00 97.19 110 ASN A O 1
ATOM 840 N N . SER A 1 111 ? 10.227 10.120 1.276 1.00 96.94 111 SER A N 1
ATOM 841 C CA . SER A 1 111 ? 10.779 10.053 -0.085 1.00 96.94 111 SER A CA 1
ATOM 842 C C . SER A 1 111 ? 11.897 11.070 -0.336 1.00 96.94 111 SER A C 1
ATOM 844 O O . SER A 1 111 ? 12.857 10.770 -1.049 1.00 96.94 111 SER A O 1
ATOM 846 N N . PHE A 1 112 ? 11.814 12.251 0.290 1.00 96.56 112 PHE A N 1
ATOM 847 C CA . PHE A 1 112 ? 12.815 13.316 0.176 1.00 96.56 112 PHE A CA 1
ATOM 848 C C . PHE A 1 112 ? 13.929 13.225 1.227 1.00 96.56 112 PHE A C 1
ATOM 850 O O . PHE A 1 112 ? 14.960 13.897 1.087 1.00 96.56 112 PHE A O 1
ATOM 857 N N . ASP A 1 113 ? 13.758 12.407 2.268 1.00 94.69 113 ASP A N 1
ATOM 858 C CA . ASP A 1 113 ? 14.774 12.226 3.297 1.00 94.69 113 ASP A CA 1
ATOM 859 C C . ASP A 1 113 ? 15.910 11.322 2.797 1.00 94.69 113 ASP A C 1
ATOM 861 O O . ASP A 1 113 ? 15.811 10.096 2.706 1.00 94.69 113 ASP A O 1
ATOM 865 N N . ARG A 1 114 ? 17.052 11.955 2.516 1.00 90.44 114 ARG A N 1
ATOM 866 C CA . ARG A 1 114 ? 18.286 11.304 2.053 1.00 90.44 114 ARG A CA 1
ATOM 867 C C . ARG A 1 114 ? 18.954 10.418 3.107 1.00 90.44 114 ARG A C 1
ATOM 869 O O . ARG A 1 114 ? 19.887 9.691 2.771 1.00 90.44 114 ARG A O 1
ATOM 876 N N . TYR A 1 115 ? 18.506 10.475 4.357 1.00 89.81 115 TYR A N 1
ATOM 877 C CA . TYR A 1 115 ? 19.020 9.670 5.462 1.00 89.81 115 TYR A CA 1
ATOM 878 C C . TYR A 1 115 ? 18.004 8.652 5.981 1.00 89.81 115 TYR A C 1
ATOM 880 O O . TYR A 1 115 ? 18.369 7.828 6.821 1.00 89.81 115 TYR A O 1
ATOM 888 N N . SER A 1 116 ? 16.772 8.672 5.463 1.00 84.94 116 SER A N 1
ATOM 889 C CA . SER A 1 116 ? 15.740 7.715 5.841 1.00 84.94 116 SER A CA 1
ATOM 890 C C . SER A 1 116 ? 16.171 6.286 5.516 1.00 84.94 116 SER A C 1
ATOM 892 O O . SER A 1 116 ? 16.724 5.987 4.450 1.00 84.94 116 SER A O 1
ATOM 894 N N . LEU A 1 117 ? 15.900 5.381 6.452 1.00 89.81 117 LEU A N 1
ATOM 895 C CA . LEU A 1 117 ? 15.964 3.955 6.189 1.00 89.81 117 LEU A CA 1
ATOM 896 C C . LEU A 1 117 ? 14.654 3.546 5.518 1.00 89.81 117 LEU A C 1
ATOM 898 O O . LEU A 1 117 ? 13.714 3.164 6.196 1.00 89.81 117 LEU A O 1
ATOM 902 N N . SER A 1 118 ? 14.579 3.637 4.195 1.00 93.81 118 SER A N 1
ATOM 903 C CA . SER A 1 118 ? 13.355 3.294 3.469 1.00 93.81 118 SER A CA 1
ATOM 904 C C . SER A 1 118 ? 13.248 1.783 3.189 1.00 93.81 118 SER A C 1
ATOM 906 O O . SER A 1 118 ? 14.277 1.111 3.014 1.00 93.81 118 SER A O 1
ATOM 908 N N . PRO A 1 119 ? 12.025 1.218 3.091 1.00 94.38 119 PRO A N 1
ATOM 909 C CA . PRO A 1 119 ? 11.822 -0.141 2.589 1.00 94.38 119 PRO A CA 1
ATOM 910 C C . PRO A 1 119 ? 12.538 -0.407 1.258 1.00 94.38 119 PRO A C 1
ATOM 912 O O . PRO A 1 119 ? 13.153 -1.464 1.092 1.00 94.38 119 PRO A O 1
ATOM 915 N N . TYR A 1 120 ? 12.507 0.551 0.325 1.00 92.62 120 TYR A N 1
ATOM 916 C CA . TYR A 1 120 ? 13.231 0.449 -0.941 1.00 92.62 120 TYR A CA 1
ATOM 917 C C . TYR A 1 120 ? 14.746 0.417 -0.744 1.00 92.62 120 TYR A C 1
ATOM 919 O O . TYR A 1 120 ? 15.411 -0.460 -1.291 1.00 92.62 120 TYR A O 1
ATOM 927 N N . GLY A 1 121 ? 15.299 1.310 0.080 1.00 91.81 121 GLY A N 1
ATOM 928 C CA . GLY A 1 121 ? 16.730 1.342 0.381 1.00 91.81 121 GLY A CA 1
ATOM 929 C C . GLY A 1 121 ? 17.235 0.022 0.966 1.00 91.81 121 GLY A C 1
ATOM 930 O O . GLY A 1 121 ? 18.277 -0.483 0.545 1.00 91.81 121 GLY A O 1
ATOM 931 N N . LEU A 1 122 ? 16.457 -0.599 1.860 1.00 91.56 122 LEU A N 1
ATOM 932 C CA . LEU A 1 122 ? 16.764 -1.927 2.398 1.00 91.56 122 LEU A CA 1
ATOM 933 C C . LEU A 1 122 ? 16.754 -3.015 1.317 1.00 91.56 122 LEU A C 1
ATOM 935 O O . LEU A 1 122 ? 17.696 -3.810 1.243 1.00 91.56 122 LEU A O 1
ATOM 939 N N . LYS A 1 123 ? 15.724 -3.049 0.461 1.00 89.25 123 LYS A N 1
ATOM 940 C CA . LYS A 1 123 ? 15.647 -4.002 -0.662 1.00 89.25 123 LYS A CA 1
ATOM 941 C C . LYS A 1 123 ? 16.801 -3.801 -1.647 1.00 89.25 123 LYS A C 1
ATOM 943 O O . LYS A 1 123 ? 17.415 -4.779 -2.072 1.00 89.25 123 LYS A O 1
ATOM 948 N N . ALA A 1 124 ? 17.134 -2.553 -1.976 1.00 88.62 124 ALA A N 1
ATOM 949 C CA . ALA A 1 124 ? 18.241 -2.197 -2.856 1.00 88.62 124 ALA A CA 1
ATOM 950 C C . ALA A 1 124 ? 19.580 -2.680 -2.280 1.00 88.62 124 ALA A C 1
ATOM 952 O O . ALA A 1 124 ? 20.344 -3.350 -2.976 1.00 88.62 124 ALA A O 1
ATOM 953 N N . GLN A 1 125 ? 19.826 -2.450 -0.987 1.00 88.38 125 GLN A N 1
ATOM 954 C CA . GLN A 1 125 ? 21.032 -2.925 -0.311 1.00 88.38 125 GLN A CA 1
ATOM 955 C C . GLN A 1 125 ? 21.146 -4.458 -0.333 1.00 88.38 125 GLN A C 1
ATOM 957 O O . GLN A 1 125 ? 22.212 -4.985 -0.652 1.00 88.38 125 GLN A O 1
ATOM 962 N N . GLN A 1 126 ? 20.057 -5.180 -0.041 1.00 87.44 126 GLN A N 1
ATOM 963 C CA . GLN A 1 126 ? 20.009 -6.652 -0.119 1.00 87.44 126 GLN A CA 1
ATOM 964 C C . GLN A 1 126 ? 20.268 -7.172 -1.540 1.00 87.44 126 GLN A C 1
ATOM 966 O O . GLN A 1 126 ? 20.806 -8.260 -1.728 1.00 87.44 126 GLN A O 1
ATOM 971 N N . SER A 1 127 ? 19.920 -6.357 -2.528 1.00 84.75 127 SER A N 1
ATOM 972 C CA . SER A 1 127 ? 20.080 -6.605 -3.957 1.00 84.75 127 SER A CA 1
ATOM 973 C C . SER A 1 127 ? 21.454 -6.194 -4.506 1.00 84.75 127 SER A C 1
ATOM 975 O O . SER A 1 127 ? 21.713 -6.344 -5.698 1.00 84.75 127 SER A O 1
ATOM 977 N N . GLY A 1 128 ? 22.344 -5.657 -3.663 1.00 86.75 128 GLY A N 1
ATOM 978 C CA . GLY A 1 128 ? 23.656 -5.145 -4.072 1.00 86.75 128 GLY A CA 1
ATOM 979 C C . GLY A 1 128 ? 23.611 -3.803 -4.816 1.00 86.75 128 GLY A C 1
ATOM 980 O O . GLY A 1 128 ? 24.634 -3.350 -5.334 1.00 86.75 128 GLY A O 1
ATOM 981 N N . ILE A 1 129 ? 22.449 -3.151 -4.862 1.00 85.69 129 ILE A N 1
ATOM 982 C CA . ILE A 1 129 ? 22.246 -1.833 -5.461 1.00 85.69 129 ILE A CA 1
ATOM 983 C C . ILE A 1 129 ? 22.583 -0.770 -4.412 1.00 85.69 129 ILE A C 1
ATOM 985 O O . ILE A 1 129 ? 22.082 -0.788 -3.288 1.00 85.69 129 ILE A O 1
ATOM 989 N N . LYS A 1 130 ? 23.440 0.187 -4.778 1.00 86.88 130 LYS A N 1
ATOM 990 C CA . LYS A 1 130 ? 23.742 1.336 -3.919 1.00 86.88 130 LYS A CA 1
ATOM 991 C C . LYS A 1 130 ? 22.596 2.341 -3.990 1.00 86.88 130 LYS A C 1
ATOM 993 O O . LYS A 1 130 ? 22.483 3.061 -4.976 1.00 86.88 130 LYS A O 1
ATOM 998 N N . HIS A 1 131 ? 21.801 2.408 -2.928 1.00 88.25 131 HIS A N 1
ATOM 999 C CA . HIS A 1 131 ? 20.775 3.428 -2.714 1.00 88.25 131 HIS A CA 1
ATOM 1000 C C . HIS A 1 131 ? 20.799 3.884 -1.253 1.00 88.25 131 HIS A C 1
ATOM 1002 O O . HIS A 1 131 ? 21.045 3.070 -0.364 1.00 88.25 131 HIS A O 1
ATOM 1008 N N . GLN A 1 132 ? 20.564 5.170 -1.000 1.00 87.50 132 GLN A N 1
ATOM 1009 C CA . GLN A 1 132 ? 20.501 5.743 0.346 1.00 87.50 132 GLN A CA 1
ATOM 1010 C C . GLN A 1 132 ? 19.315 6.708 0.432 1.00 87.50 132 GLN A C 1
ATOM 1012 O O . GLN A 1 132 ? 19.111 7.498 -0.489 1.00 87.50 132 GLN A O 1
ATOM 1017 N N . GLY A 1 133 ? 18.579 6.667 1.544 1.00 91.31 133 GLY A N 1
ATOM 1018 C CA . GLY A 1 133 ? 17.410 7.515 1.762 1.00 91.31 133 GLY A CA 1
ATOM 1019 C C . GLY A 1 133 ? 16.121 6.938 1.181 1.00 91.31 133 GLY A C 1
ATOM 1020 O O . GLY A 1 133 ? 16.046 5.764 0.798 1.00 91.31 133 GLY A O 1
ATOM 1021 N N . GLY A 1 134 ? 15.103 7.790 1.103 1.00 93.81 134 GLY A N 1
ATOM 1022 C CA . GLY A 1 134 ? 13.855 7.524 0.394 1.00 93.81 134 GLY A CA 1
ATOM 1023 C C . GLY A 1 134 ? 14.019 7.353 -1.119 1.00 93.81 134 GLY A C 1
ATOM 1024 O O . GLY A 1 134 ? 15.097 7.539 -1.693 1.00 93.81 134 GLY A O 1
ATOM 1025 N N . LYS A 1 135 ? 12.925 6.971 -1.772 1.00 94.00 135 LYS A N 1
ATOM 1026 C CA . LYS A 1 135 ? 12.776 6.881 -3.226 1.00 94.00 135 LYS A CA 1
ATOM 1027 C C . LYS A 1 135 ? 11.761 7.937 -3.659 1.00 94.00 135 LYS A C 1
ATOM 1029 O O . LYS A 1 135 ? 10.576 7.794 -3.380 1.00 94.00 135 LYS A O 1
ATOM 1034 N N . ILE A 1 136 ? 12.229 9.001 -4.312 1.00 94.56 136 ILE A N 1
ATOM 1035 C CA . ILE A 1 136 ? 11.357 10.053 -4.856 1.00 94.56 136 ILE A CA 1
ATOM 1036 C C . ILE A 1 136 ? 10.509 9.441 -5.976 1.00 94.56 136 ILE A C 1
ATOM 1038 O O . ILE A 1 136 ? 11.073 8.978 -6.968 1.00 94.56 136 ILE A O 1
ATOM 1042 N N . ASP A 1 137 ? 9.189 9.438 -5.802 1.00 92.19 137 ASP A N 1
ATOM 1043 C CA . ASP A 1 137 ? 8.236 8.790 -6.707 1.00 92.19 137 ASP A CA 1
ATOM 1044 C C . ASP A 1 137 ? 6.845 9.439 -6.620 1.00 92.19 137 ASP A C 1
ATOM 1046 O O . ASP A 1 137 ? 6.561 10.190 -5.680 1.00 92.19 137 ASP A O 1
ATOM 1050 N N . ASP A 1 138 ? 5.970 9.118 -7.571 1.00 96.50 138 ASP A N 1
ATOM 1051 C CA . ASP A 1 138 ? 4.558 9.487 -7.500 1.00 96.50 138 ASP A CA 1
ATOM 1052 C C . ASP A 1 138 ? 3.839 8.638 -6.433 1.00 96.50 138 ASP A C 1
ATOM 1054 O O . ASP A 1 138 ? 3.865 7.403 -6.434 1.00 96.50 138 ASP A O 1
ATOM 1058 N N . ILE A 1 139 ? 3.150 9.306 -5.506 1.00 98.19 139 ILE A N 1
ATOM 1059 C CA . ILE A 1 139 ? 2.499 8.658 -4.361 1.00 98.19 139 ILE A CA 1
ATOM 1060 C C . ILE A 1 139 ? 0.985 8.719 -4.525 1.00 98.19 139 ILE A C 1
ATOM 1062 O O . ILE A 1 139 ? 0.387 9.792 -4.565 1.00 98.19 139 ILE A O 1
ATOM 1066 N N . THR A 1 140 ? 0.352 7.549 -4.568 1.00 98.25 140 THR A N 1
ATOM 1067 C CA . THR A 1 140 ? -1.106 7.409 -4.485 1.00 98.25 140 THR A CA 1
ATOM 1068 C C . THR A 1 140 ? -1.464 6.506 -3.316 1.00 98.25 140 THR A C 1
ATOM 1070 O O . THR A 1 140 ? -0.898 5.423 -3.175 1.00 98.25 140 THR A O 1
ATOM 1073 N N . VAL A 1 141 ? -2.431 6.937 -2.502 1.00 98.69 141 VAL A N 1
ATOM 1074 C CA . VAL A 1 141 ? -2.920 6.192 -1.336 1.00 98.69 141 VAL A CA 1
ATOM 1075 C C . VAL A 1 141 ? -4.443 6.171 -1.333 1.00 98.69 141 VAL A C 1
ATOM 1077 O O . VAL A 1 141 ? -5.098 7.197 -1.502 1.00 98.69 141 VAL A O 1
ATOM 1080 N N . ILE A 1 142 ? -5.006 4.989 -1.110 1.00 98.56 142 ILE A N 1
ATOM 1081 C CA . ILE A 1 142 ? -6.430 4.740 -0.914 1.00 98.56 142 ILE A CA 1
ATOM 1082 C C . ILE A 1 142 ? -6.587 4.030 0.425 1.00 98.56 142 ILE A C 1
ATOM 1084 O O . ILE A 1 142 ? -5.935 3.020 0.682 1.00 98.56 142 ILE A O 1
ATOM 1088 N N . VAL A 1 143 ? -7.490 4.533 1.262 1.00 98.44 143 VAL A N 1
ATOM 1089 C CA . VAL A 1 143 ? -7.883 3.891 2.519 1.00 98.44 143 VAL A CA 1
ATOM 1090 C C . VAL A 1 143 ? -9.357 3.524 2.435 1.00 98.44 143 VAL A C 1
ATOM 1092 O O . VAL A 1 143 ? -10.181 4.310 1.970 1.00 98.44 143 VAL A O 1
ATOM 1095 N N . SER A 1 144 ? -9.706 2.316 2.864 1.00 97.38 144 SER A N 1
ATOM 1096 C CA . SER A 1 144 ? -11.086 1.829 2.901 1.00 97.38 144 SER A CA 1
ATOM 1097 C C . SER A 1 144 ? -11.356 1.079 4.199 1.00 97.38 144 SER A C 1
ATOM 1099 O O . SER A 1 144 ? -10.607 0.176 4.562 1.00 97.38 144 SER A O 1
ATOM 1101 N N . TYR A 1 145 ? -12.440 1.444 4.883 1.00 95.88 145 TYR A N 1
ATOM 1102 C CA . TYR A 1 145 ? -12.943 0.731 6.056 1.00 95.88 145 TYR A CA 1
ATOM 1103 C C . TYR A 1 145 ? -13.988 -0.298 5.626 1.00 95.88 145 TYR A C 1
ATOM 1105 O O . TYR A 1 145 ? -14.946 0.051 4.933 1.00 95.88 145 TYR A O 1
ATOM 1113 N N . ILE A 1 146 ? -13.834 -1.548 6.057 1.00 95.75 146 ILE A N 1
ATOM 1114 C CA . ILE A 1 146 ? -14.834 -2.596 5.836 1.00 95.75 146 ILE A CA 1
ATOM 1115 C C . ILE A 1 146 ? -15.913 -2.470 6.912 1.00 95.75 146 ILE A C 1
ATOM 1117 O O . ILE A 1 146 ? -15.648 -2.669 8.097 1.00 95.75 146 ILE A O 1
ATOM 1121 N N . VAL A 1 147 ? -17.132 -2.113 6.506 1.00 93.38 147 VAL A N 1
ATOM 1122 C CA . VAL A 1 147 ? -18.231 -1.773 7.432 1.00 93.38 147 VAL A CA 1
ATOM 1123 C C . VAL A 1 147 ? -19.393 -2.761 7.416 1.00 93.38 147 VAL A C 1
ATOM 1125 O O . VAL A 1 147 ? -20.220 -2.730 8.327 1.00 93.38 147 VAL A O 1
ATOM 1128 N N . SER A 1 148 ? -19.469 -3.636 6.413 1.00 83.50 148 SER A N 1
ATOM 1129 C CA . SER A 1 148 ? -20.543 -4.621 6.265 1.00 83.50 148 SER A CA 1
ATOM 1130 C C . SER A 1 148 ? -20.085 -5.838 5.515 1.00 83.50 148 SER A C 1
ATOM 1132 O O . SER A 1 148 ? -19.292 -5.660 4.567 1.00 83.50 148 SER A O 1
#